Protein AF-A0A2E6WR68-F1 (afdb_monomer)

Foldseek 3Di:
DPPQQDADQKKKWWWAFFPGDDIWIWMWGADPVVLAIWIATPDDQVNDRIWGWAPWDWDDDPFWIWIWTWTAQPNHHGWIKIWTKTQGS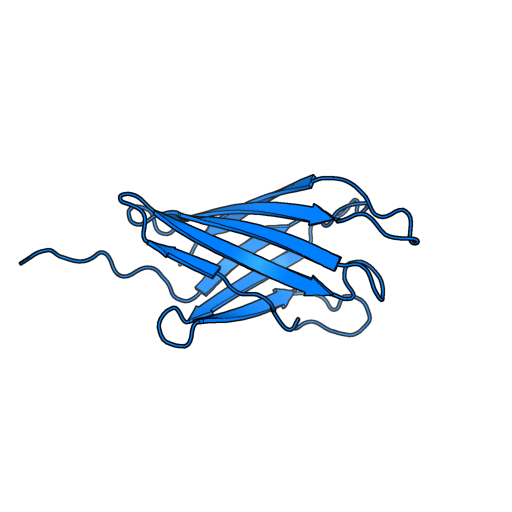PAQKIKIKIATDDDPPPGGDIIIIIIGDD

Radius of gyration: 14.23 Å; Cα contacts (8 Å, |Δi|>4): 291; chains: 1; bounding box: 40×24×40 Å

Sequence (118 aa):
MENSAQLPYEYHGKVTLPSEKESINFSLNINRDAKSIELNFSKPIEESSNWKCTDIKIIRRTKFDEIVFFTHGIPKPSVPLIWKINASLTDKTAAGVVIARENDKGVKGEKGFKLTSK

Structure (mmCIF, N/CA/C/O backbone):
data_AF-A0A2E6WR68-F1
#
_entry.id   AF-A0A2E6WR68-F1
#
loop_
_atom_site.group_PDB
_atom_site.id
_atom_site.type_symbol
_atom_site.label_atom_id
_atom_site.label_alt_id
_atom_site.label_comp_id
_atom_site.label_asym_id
_atom_site.label_entity_id
_atom_site.label_seq_id
_atom_site.pdbx_PDB_ins_code
_atom_site.Cartn_x
_atom_site.Cartn_y
_atom_site.Cartn_z
_atom_site.occupancy
_atom_site.B_iso_or_equiv
_atom_site.auth_seq_id
_atom_site.auth_comp_id
_atom_site.auth_asym_id
_atom_site.auth_atom_id
_atom_site.pdbx_PDB_model_num
ATOM 1 N N . MET A 1 1 ? -23.437 -3.960 23.773 1.00 39.25 1 MET A N 1
ATOM 2 C CA . MET A 1 1 ? -23.383 -3.640 22.333 1.00 39.25 1 MET A CA 1
ATOM 3 C C . MET A 1 1 ? -21.927 -3.375 22.005 1.00 39.25 1 MET A C 1
ATOM 5 O O . MET A 1 1 ? -21.406 -2.350 22.424 1.00 39.25 1 MET A O 1
ATOM 9 N N . GLU A 1 2 ? -21.235 -4.347 21.411 1.00 41.84 2 GLU A N 1
ATOM 10 C CA . GLU A 1 2 ? -19.841 -4.162 21.002 1.00 41.84 2 GLU A CA 1
ATOM 11 C C . GLU A 1 2 ? -19.810 -3.141 19.871 1.00 41.84 2 GLU A C 1
ATOM 13 O O . GLU A 1 2 ? -20.354 -3.363 18.792 1.00 41.84 2 GLU A O 1
ATOM 18 N N . ASN A 1 3 ? -19.218 -1.986 20.153 1.00 44.38 3 ASN A N 1
ATOM 19 C CA . ASN A 1 3 ? -18.954 -0.968 19.159 1.00 44.38 3 ASN A CA 1
ATOM 20 C C . ASN A 1 3 ? -17.826 -1.517 18.275 1.00 44.38 3 ASN A C 1
ATOM 22 O O . ASN A 1 3 ? -16.646 -1.360 18.589 1.00 44.38 3 ASN A O 1
ATOM 26 N N . SER A 1 4 ? -18.174 -2.278 17.237 1.00 56.50 4 SER A N 1
ATOM 27 C CA . SER A 1 4 ? -17.205 -2.748 16.254 1.00 56.50 4 SER A CA 1
ATOM 28 C C . SER A 1 4 ? -16.600 -1.511 15.602 1.00 56.50 4 SER A C 1
ATOM 30 O O . SER A 1 4 ? -17.267 -0.859 14.802 1.00 56.50 4 SER A O 1
ATOM 32 N N . ALA A 1 5 ? -15.373 -1.151 15.985 1.00 62.59 5 ALA A N 1
ATOM 33 C CA . ALA A 1 5 ? -14.694 0.018 15.447 1.00 62.59 5 ALA A CA 1
ATOM 34 C C . ALA A 1 5 ? -14.684 -0.070 13.914 1.00 62.59 5 ALA A C 1
ATOM 36 O O . ALA A 1 5 ? -14.053 -0.958 13.323 1.00 62.59 5 ALA A O 1
ATOM 37 N N . GLN A 1 6 ? -15.455 0.813 13.278 1.00 72.25 6 GLN A N 1
ATOM 38 C CA . GLN A 1 6 ? -15.530 0.891 11.832 1.00 72.25 6 GLN A CA 1
ATOM 39 C C . GLN A 1 6 ? -14.238 1.538 11.346 1.00 72.25 6 GLN A C 1
ATOM 41 O O . GLN A 1 6 ? -13.914 2.672 11.700 1.00 72.25 6 GLN A O 1
ATOM 46 N N . LEU A 1 7 ? -13.466 0.784 10.571 1.00 80.69 7 LEU A N 1
ATOM 47 C CA . LEU A 1 7 ? -12.239 1.301 9.991 1.00 80.69 7 LEU A CA 1
ATOM 48 C C . LEU A 1 7 ? -12.553 2.279 8.857 1.00 80.69 7 LEU A C 1
ATOM 50 O O . LEU A 1 7 ? -13.508 2.052 8.111 1.00 80.69 7 LEU A O 1
ATOM 54 N N . PRO A 1 8 ? -11.705 3.300 8.661 1.00 86.88 8 PRO A N 1
ATOM 55 C CA . PRO A 1 8 ? -11.762 4.146 7.485 1.00 86.88 8 PRO A CA 1
ATOM 56 C C . PRO A 1 8 ? -11.753 3.370 6.167 1.00 86.88 8 PRO A C 1
ATOM 58 O O . PRO A 1 8 ? -11.092 2.330 6.031 1.00 86.88 8 PRO A O 1
ATOM 61 N N . TYR A 1 9 ? -12.461 3.923 5.186 1.00 90.69 9 TYR A N 1
ATOM 62 C CA . TYR A 1 9 ? -12.439 3.452 3.804 1.00 90.69 9 TYR A CA 1
ATOM 63 C C . TYR A 1 9 ? -11.248 4.013 3.028 1.00 90.69 9 TYR A C 1
ATOM 65 O O . TYR A 1 9 ? -10.755 3.335 2.139 1.00 90.69 9 TYR A O 1
ATOM 73 N N . GLU A 1 10 ? -10.740 5.195 3.380 1.00 95.75 10 GLU A N 1
ATOM 74 C CA . GLU A 1 10 ? -9.638 5.836 2.663 1.00 95.75 10 GLU A CA 1
ATOM 75 C C . GLU A 1 10 ? -8.462 6.161 3.587 1.00 95.75 10 GLU A C 1
ATOM 77 O O . GLU A 1 10 ? -8.628 6.634 4.711 1.00 95.75 10 GLU A O 1
ATOM 82 N N . TYR A 1 11 ? -7.254 5.912 3.091 1.00 97.00 11 TYR A N 1
ATOM 83 C CA . TYR A 1 11 ? -5.999 6.216 3.763 1.00 97.00 11 TYR A CA 1
ATOM 84 C C . TYR A 1 11 ? -5.054 6.944 2.814 1.00 97.00 11 TYR A C 1
ATOM 86 O O . TYR A 1 11 ? -4.969 6.590 1.641 1.00 97.00 11 TYR A O 1
ATOM 94 N N . HIS A 1 12 ? -4.280 7.899 3.332 1.00 97.75 12 HIS A N 1
ATOM 95 C CA . HIS A 1 12 ? -3.301 8.660 2.553 1.00 97.75 12 HIS A CA 1
ATOM 96 C C . HIS A 1 12 ? -1.918 8.622 3.190 1.00 97.75 12 HIS A C 1
ATOM 98 O O . HIS A 1 12 ? -1.784 8.580 4.416 1.00 97.75 12 HIS A O 1
ATOM 104 N N . GLY A 1 13 ? -0.885 8.711 2.358 1.00 97.12 13 GLY A N 1
ATOM 105 C CA . GLY A 1 13 ? 0.485 8.895 2.815 1.00 97.12 13 GLY A CA 1
ATOM 106 C C . GLY A 1 13 ? 1.476 8.934 1.664 1.00 97.12 13 GLY A C 1
ATOM 107 O O . GLY A 1 13 ? 1.138 9.315 0.544 1.00 97.12 13 GLY A O 1
ATOM 108 N N . LYS A 1 14 ? 2.720 8.563 1.960 1.00 97.25 14 LYS A N 1
ATOM 109 C CA . LYS A 1 14 ? 3.824 8.530 0.999 1.00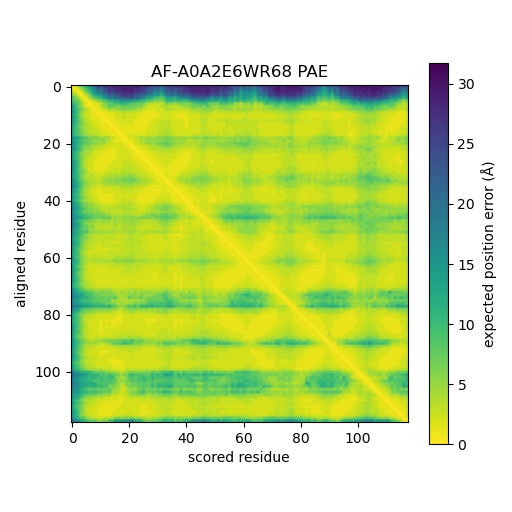 97.25 14 LYS A CA 1
ATOM 110 C C . LYS A 1 14 ? 4.474 7.159 0.995 1.00 97.25 14 LYS A C 1
ATOM 112 O O . LYS A 1 14 ? 4.630 6.556 2.055 1.00 97.25 14 LYS A O 1
ATOM 117 N N . VAL A 1 15 ? 4.899 6.704 -0.177 1.00 96.50 15 VAL A N 1
ATOM 118 C CA . VAL A 1 15 ? 5.684 5.476 -0.339 1.00 96.50 15 VAL A CA 1
ATOM 119 C C . VAL A 1 15 ? 6.855 5.731 -1.272 1.00 96.50 15 VAL A C 1
ATOM 121 O O . VAL A 1 15 ? 6.723 6.423 -2.278 1.00 96.50 15 VAL A O 1
ATOM 124 N N . THR A 1 16 ? 8.008 5.165 -0.940 1.00 95.50 16 THR A N 1
ATOM 125 C CA . THR A 1 16 ? 9.107 4.984 -1.891 1.00 95.50 16 THR A CA 1
ATOM 126 C C . THR A 1 16 ? 8.980 3.573 -2.439 1.00 95.50 16 THR A C 1
ATOM 128 O O . THR A 1 16 ? 8.979 2.626 -1.658 1.00 95.50 16 THR A O 1
ATOM 131 N N . LEU A 1 17 ? 8.833 3.415 -3.753 1.00 93.56 17 LEU A N 1
ATOM 132 C CA . LEU A 1 17 ? 8.739 2.084 -4.354 1.00 93.56 17 LEU A CA 1
ATOM 133 C C . LEU A 1 17 ? 10.108 1.373 -4.327 1.00 93.56 17 LEU A C 1
ATOM 135 O O . LEU A 1 17 ? 11.149 2.030 -4.225 1.00 93.56 17 LEU A O 1
ATOM 139 N N . PRO A 1 18 ? 10.150 0.030 -4.381 1.00 92.56 18 PRO A N 1
ATOM 140 C CA . PRO A 1 18 ? 11.411 -0.700 -4.466 1.00 92.56 18 PRO A CA 1
ATOM 141 C C . PRO A 1 18 ? 12.262 -0.220 -5.649 1.00 92.56 18 PRO A C 1
ATOM 143 O O . PRO A 1 18 ? 11.737 0.054 -6.722 1.00 92.56 18 PRO A O 1
ATOM 146 N N . SER A 1 19 ? 13.576 -0.110 -5.442 1.00 87.06 19 SER A N 1
ATOM 147 C CA . SER A 1 19 ? 14.548 0.472 -6.388 1.00 87.06 19 SER A CA 1
ATOM 148 C C . SER A 1 19 ? 14.359 1.953 -6.769 1.00 87.06 19 SER A C 1
ATOM 150 O O . SER A 1 19 ? 15.238 2.497 -7.435 1.00 87.06 19 SER A O 1
ATOM 152 N N . GLU A 1 20 ? 13.316 2.631 -6.285 1.00 89.88 20 GLU A N 1
ATOM 153 C CA . GLU A 1 20 ? 13.144 4.078 -6.442 1.00 89.88 20 GLU A CA 1
ATOM 154 C C . GLU A 1 20 ? 13.821 4.861 -5.308 1.00 89.88 20 GLU A C 1
ATOM 156 O O . GLU A 1 20 ? 14.022 4.362 -4.192 1.00 89.88 20 GLU A O 1
ATOM 161 N N . LYS A 1 21 ? 14.186 6.114 -5.598 1.00 88.00 21 LYS A N 1
ATOM 162 C CA . LYS A 1 21 ? 14.791 7.035 -4.618 1.00 88.00 21 LYS A CA 1
ATOM 163 C C . LYS A 1 21 ? 13.775 7.996 -4.016 1.00 88.00 21 LYS A C 1
ATOM 165 O O . LYS A 1 21 ? 13.875 8.333 -2.839 1.00 88.00 21 LYS A O 1
ATOM 170 N N . GLU A 1 22 ? 12.808 8.435 -4.812 1.00 91.12 22 GLU A N 1
ATOM 171 C CA . GLU A 1 22 ? 11.838 9.441 -4.397 1.00 91.12 22 GLU A CA 1
ATOM 172 C C . GLU A 1 22 ? 10.591 8.806 -3.777 1.00 91.12 22 GLU A C 1
ATOM 174 O O . GLU A 1 22 ? 10.161 7.712 -4.143 1.00 91.12 22 GLU A O 1
ATOM 179 N N . SER A 1 23 ? 10.010 9.500 -2.800 1.00 94.12 23 SER A N 1
ATOM 180 C CA . SER A 1 23 ? 8.712 9.134 -2.236 1.00 94.12 23 SER A CA 1
ATOM 181 C C . SER A 1 23 ? 7.586 9.796 -3.025 1.00 94.12 23 SER A C 1
ATOM 183 O O . SER A 1 23 ? 7.646 11.001 -3.280 1.00 94.12 23 SER A O 1
ATOM 185 N N . ILE A 1 24 ? 6.522 9.056 -3.311 1.00 94.75 24 ILE A N 1
ATOM 186 C CA . ILE A 1 24 ? 5.349 9.534 -4.046 1.00 94.75 24 ILE A CA 1
ATOM 187 C C . ILE A 1 24 ? 4.145 9.513 -3.101 1.00 94.75 24 ILE A C 1
ATOM 189 O O . ILE A 1 24 ? 4.001 8.582 -2.303 1.00 94.75 24 ILE A O 1
ATOM 193 N N . ASN A 1 25 ? 3.292 10.544 -3.153 1.00 96.75 25 ASN A N 1
ATOM 194 C CA . ASN A 1 25 ? 2.038 10.509 -2.400 1.00 96.75 25 ASN A CA 1
ATOM 195 C C . ASN A 1 25 ? 1.087 9.500 -3.042 1.00 96.75 25 ASN A C 1
ATOM 197 O O . ASN A 1 25 ? 0.969 9.443 -4.267 1.00 96.75 25 ASN A O 1
ATOM 201 N N . PHE A 1 26 ? 0.369 8.760 -2.212 1.00 96.50 26 PHE A N 1
ATOM 202 C CA . PHE A 1 26 ? -0.638 7.824 -2.677 1.00 96.50 26 PHE A CA 1
ATOM 203 C C . PHE A 1 26 ? -1.793 7.711 -1.685 1.00 96.50 26 PHE A C 1
ATOM 205 O O . PHE A 1 26 ? -1.670 8.100 -0.515 1.00 96.50 26 PHE A O 1
ATOM 212 N N . SER A 1 27 ? -2.909 7.174 -2.164 1.00 96.75 27 SER A N 1
ATOM 213 C CA . SER A 1 27 ? -4.038 6.767 -1.344 1.00 96.75 27 SER A CA 1
ATOM 214 C C . SER A 1 27 ? -4.436 5.320 -1.601 1.00 96.75 27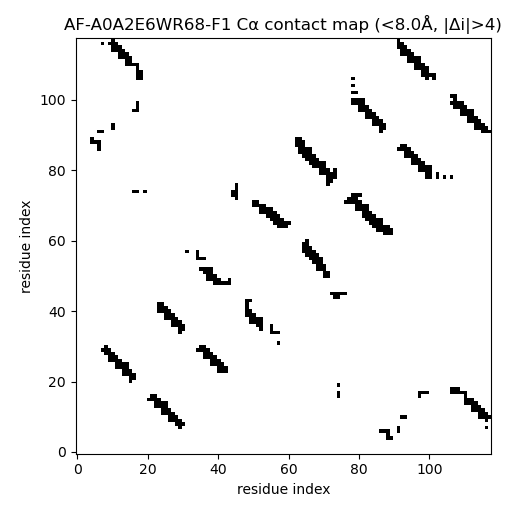 SER A C 1
ATOM 216 O O . SER A 1 27 ? -4.175 4.751 -2.666 1.00 96.75 27 SER A O 1
ATOM 218 N N . LEU A 1 28 ? -5.058 4.733 -0.581 1.00 96.19 28 LEU A N 1
ATOM 219 C CA . LEU A 1 28 ? -5.718 3.440 -0.645 1.00 96.19 28 LEU A CA 1
ATOM 220 C C . LEU A 1 28 ? -7.181 3.617 -0.286 1.00 96.19 28 LEU A C 1
ATOM 222 O O . LEU A 1 28 ? -7.484 4.020 0.838 1.00 96.19 28 LEU A O 1
ATOM 226 N N . ASN A 1 29 ? -8.060 3.262 -1.216 1.00 95.12 29 ASN A N 1
ATOM 227 C CA . ASN A 1 29 ? -9.472 3.066 -0.929 1.00 95.12 29 ASN A CA 1
ATOM 228 C C . ASN A 1 29 ? -9.716 1.571 -0.706 1.00 95.12 29 ASN A C 1
ATOM 230 O O . ASN A 1 29 ? -9.358 0.758 -1.554 1.00 95.12 29 ASN A O 1
ATOM 234 N N . ILE A 1 30 ? -10.254 1.201 0.452 1.00 93.25 30 ILE A N 1
ATOM 235 C CA . ILE A 1 30 ? -10.389 -0.178 0.915 1.00 93.25 30 ILE A CA 1
ATOM 236 C C . ILE A 1 30 ? -11.864 -0.454 1.180 1.00 93.25 30 ILE A C 1
ATOM 238 O O . ILE A 1 30 ? -12.407 -0.093 2.228 1.00 93.25 30 ILE A O 1
ATOM 242 N N . ASN A 1 31 ? -12.499 -1.172 0.259 1.00 91.19 31 ASN A N 1
ATOM 243 C CA . ASN A 1 31 ? -13.843 -1.690 0.448 1.00 91.19 31 ASN A CA 1
ATOM 244 C C . ASN A 1 31 ? -13.760 -3.124 0.986 1.00 91.19 31 ASN A C 1
ATOM 246 O O . ASN A 1 31 ? -13.474 -4.081 0.262 1.00 91.19 31 ASN A O 1
ATOM 250 N N . ARG A 1 32 ? -13.997 -3.268 2.291 1.00 87.44 32 ARG A N 1
ATOM 251 C CA . ARG A 1 32 ? -13.893 -4.553 3.000 1.00 87.44 32 ARG A CA 1
ATOM 252 C C . ARG A 1 32 ? -15.024 -5.513 2.642 1.00 87.44 32 ARG A C 1
ATOM 254 O O . ARG A 1 32 ? -14.776 -6.715 2.578 1.00 87.44 32 ARG A O 1
ATOM 261 N N . ASP A 1 33 ? -16.213 -4.985 2.361 1.00 86.81 33 ASP A N 1
ATOM 262 C CA . ASP A 1 33 ? -17.403 -5.775 2.035 1.00 86.81 33 ASP A CA 1
ATOM 263 C C . ASP A 1 33 ? -17.273 -6.395 0.640 1.00 86.81 33 ASP A C 1
ATOM 265 O O . ASP A 1 33 ? -17.454 -7.598 0.462 1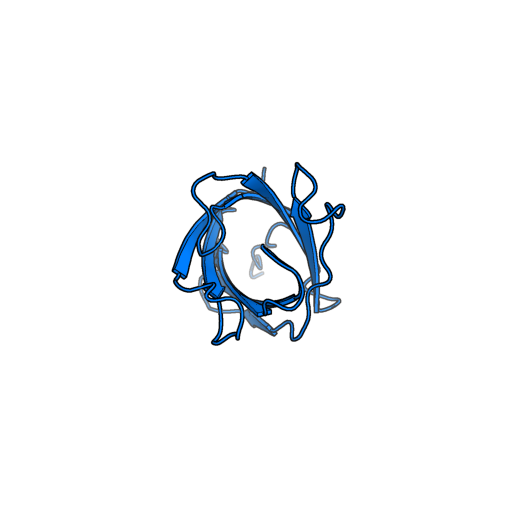.00 86.81 33 ASP A O 1
ATOM 269 N N . ALA A 1 34 ? -16.856 -5.587 -0.339 1.00 87.88 34 ALA A N 1
ATOM 270 C CA . ALA A 1 34 ? -16.611 -6.031 -1.711 1.00 87.88 34 ALA A CA 1
ATOM 271 C C . ALA A 1 34 ? -15.237 -6.700 -1.907 1.00 87.88 34 ALA A C 1
ATOM 273 O O . ALA A 1 34 ? -14.950 -7.199 -2.995 1.00 87.88 34 ALA A O 1
ATOM 274 N N . LYS A 1 35 ? -14.378 -6.701 -0.876 1.00 87.69 35 LYS A N 1
ATOM 275 C CA . LYS A 1 35 ? -12.972 -7.143 -0.938 1.00 87.69 35 LYS A CA 1
ATOM 276 C C . LYS A 1 35 ? -12.209 -6.516 -2.110 1.00 87.69 35 LYS A C 1
ATOM 278 O O . LYS A 1 35 ? -11.448 -7.195 -2.799 1.00 87.69 35 LYS A O 1
ATOM 283 N N . SER A 1 36 ? -12.404 -5.218 -2.322 1.00 92.06 36 SER A N 1
ATOM 284 C CA . SER A 1 36 ? -11.715 -4.451 -3.358 1.00 92.06 36 SER A CA 1
ATOM 285 C C . SER A 1 36 ? -10.823 -3.373 -2.749 1.00 92.06 36 SER A C 1
ATOM 287 O O . SER A 1 36 ? -11.087 -2.846 -1.665 1.00 92.06 36 SER A O 1
ATOM 289 N N . ILE A 1 37 ? -9.724 -3.086 -3.445 1.00 95.25 37 ILE A N 1
ATOM 290 C CA . ILE A 1 37 ? -8.763 -2.049 -3.078 1.00 95.25 37 ILE A CA 1
ATOM 291 C C . ILE A 1 37 ? -8.422 -1.261 -4.335 1.00 95.25 37 ILE A C 1
ATOM 293 O O . ILE A 1 37 ? -8.128 -1.850 -5.377 1.00 95.25 37 ILE A O 1
ATOM 297 N N . GLU A 1 38 ? -8.432 0.058 -4.217 1.00 95.00 38 GLU A N 1
ATOM 298 C CA . GLU A 1 38 ? -7.948 0.964 -5.251 1.00 95.00 38 GLU A CA 1
ATOM 299 C C . GLU A 1 38 ? -6.686 1.664 -4.757 1.00 95.00 38 GLU A C 1
ATOM 301 O O . GLU A 1 38 ? -6.692 2.307 -3.703 1.00 95.00 38 GLU A O 1
ATOM 306 N N . LEU A 1 39 ? -5.605 1.527 -5.526 1.00 95.88 39 LEU A N 1
ATOM 307 C CA . LEU A 1 39 ? -4.333 2.195 -5.281 1.00 95.88 39 LEU A CA 1
ATOM 308 C C . LEU A 1 39 ? -4.202 3.380 -6.235 1.00 95.88 39 LEU A C 1
ATOM 310 O O . LEU A 1 39 ? -4.138 3.187 -7.449 1.00 95.88 39 LEU A O 1
ATOM 314 N N . ASN A 1 40 ? -4.117 4.589 -5.681 1.00 95.75 40 ASN A N 1
ATOM 315 C CA . ASN A 1 40 ? -4.009 5.820 -6.458 1.00 95.75 40 ASN A CA 1
ATOM 316 C C . ASN A 1 40 ? -2.731 6.581 -6.098 1.00 95.75 40 ASN A C 1
ATOM 318 O O . ASN A 1 40 ? -2.524 6.917 -4.936 1.00 95.75 40 ASN A O 1
ATOM 322 N N . PHE A 1 41 ? -1.893 6.905 -7.078 1.00 95.00 41 PHE A N 1
ATOM 323 C CA . PHE A 1 41 ? -0.738 7.788 -6.912 1.00 95.00 41 PHE A CA 1
ATOM 324 C C . PHE A 1 41 ? -1.095 9.222 -7.309 1.00 95.00 41 PHE A C 1
ATOM 326 O O . PHE A 1 41 ? -1.815 9.457 -8.275 1.00 95.00 41 PHE A O 1
ATOM 333 N N . SER A 1 42 ? -0.549 10.211 -6.597 1.00 92.81 42 SER A N 1
ATOM 334 C CA . SER A 1 42 ? -0.779 11.630 -6.918 1.00 92.81 42 SER A CA 1
ATOM 335 C C . SER A 1 42 ? -0.118 12.075 -8.224 1.00 92.81 42 SER A C 1
ATOM 337 O O . SER A 1 42 ? -0.425 13.145 -8.740 1.00 92.81 42 SER A O 1
ATOM 339 N N . LYS A 1 43 ? 0.870 11.310 -8.693 1.00 88.69 43 LYS A N 1
ATOM 340 C CA . LYS A 1 43 ? 1.569 11.514 -9.959 1.00 88.69 43 LYS A CA 1
ATOM 341 C C . LYS A 1 43 ? 1.502 10.203 -10.745 1.00 88.69 43 LYS A C 1
ATOM 343 O O . LYS A 1 43 ? 1.679 9.159 -10.114 1.00 88.69 43 LYS A O 1
ATOM 348 N N . PRO A 1 44 ? 1.287 10.250 -12.070 1.00 86.25 44 PRO A N 1
ATOM 349 C CA . PRO A 1 44 ? 1.314 9.049 -12.888 1.00 86.25 44 PRO A CA 1
ATOM 350 C C . PRO A 1 44 ? 2.664 8.334 -12.785 1.00 86.25 44 PRO A C 1
ATOM 352 O O . PRO A 1 44 ? 3.714 8.977 -12.751 1.00 86.25 44 PRO A O 1
ATOM 355 N N . ILE A 1 45 ? 2.621 7.008 -12.766 1.00 87.19 45 ILE A N 1
ATOM 356 C CA . ILE A 1 45 ? 3.768 6.115 -12.934 1.00 87.19 45 ILE A CA 1
ATOM 357 C C . ILE A 1 45 ? 3.461 5.322 -14.197 1.00 87.19 45 ILE A C 1
ATOM 359 O O . ILE A 1 45 ? 2.366 4.778 -14.288 1.00 87.19 45 ILE A O 1
ATOM 363 N N . GLU A 1 46 ? 4.366 5.297 -15.179 1.00 84.38 46 GLU A N 1
ATOM 364 C CA . GLU A 1 46 ? 4.102 4.631 -16.471 1.00 84.38 46 GLU A CA 1
ATOM 365 C C . GLU A 1 46 ? 2.735 5.050 -17.062 1.00 84.38 46 GLU A C 1
ATOM 367 O O . GLU A 1 46 ? 1.903 4.219 -17.411 1.00 84.38 46 GLU A O 1
ATOM 372 N N . GLU A 1 47 ? 2.464 6.363 -17.076 1.00 83.56 47 GLU A N 1
ATOM 373 C CA . GLU A 1 47 ? 1.232 6.986 -17.602 1.00 83.56 47 GLU A CA 1
ATOM 374 C C . GLU A 1 47 ? -0.070 6.694 -16.827 1.00 83.56 47 GLU A C 1
ATOM 376 O O . GLU A 1 47 ? -1.099 7.300 -17.128 1.00 83.56 47 GLU A O 1
ATOM 381 N N . SER A 1 48 ? -0.039 5.868 -15.772 1.00 87.12 48 SER A N 1
ATOM 382 C CA . SER A 1 48 ? -1.209 5.597 -14.928 1.00 87.12 48 SER A CA 1
ATOM 383 C C . SER A 1 48 ? -1.066 6.125 -13.502 1.00 87.12 48 SER A C 1
ATOM 385 O O . SER A 1 48 ? -0.058 5.925 -12.822 1.00 87.12 48 SER A O 1
ATOM 387 N N . SER A 1 49 ? -2.130 6.750 -13.000 1.00 90.75 49 SER A N 1
ATOM 388 C CA . SER A 1 49 ? -2.258 7.128 -11.587 1.00 90.75 49 SER A CA 1
ATOM 389 C C . SER A 1 49 ? -3.036 6.102 -10.764 1.00 90.75 49 SER A C 1
ATOM 391 O O . SER A 1 49 ? -2.978 6.164 -9.541 1.00 90.75 49 SER A O 1
ATOM 393 N N . ASN A 1 50 ? -3.748 5.163 -11.394 1.00 92.19 50 ASN A N 1
ATOM 394 C CA . ASN A 1 50 ? -4.568 4.156 -10.716 1.00 92.19 50 ASN A CA 1
ATOM 395 C C . ASN A 1 50 ? -4.074 2.747 -11.053 1.00 92.19 50 ASN A C 1
ATOM 397 O O . ASN A 1 50 ? -3.751 2.443 -12.203 1.00 92.19 50 ASN A O 1
ATOM 401 N N . TRP A 1 51 ? -4.025 1.883 -10.043 1.00 91.12 51 TRP A N 1
ATOM 402 C CA . TRP A 1 51 ? -3.536 0.521 -10.191 1.00 91.12 51 TRP A CA 1
ATOM 403 C C . TRP A 1 51 ? -4.550 -0.499 -9.708 1.00 91.12 51 TRP A C 1
ATOM 405 O O . TRP A 1 51 ? -5.017 -0.473 -8.565 1.00 91.12 51 TRP A O 1
ATOM 415 N N . LYS A 1 52 ? -4.820 -1.469 -10.587 1.00 87.94 52 LYS A N 1
ATOM 416 C CA . LYS A 1 52 ? -5.628 -2.636 -10.257 1.00 87.94 52 LYS A CA 1
ATOM 417 C C . LYS A 1 52 ? -4.924 -3.457 -9.179 1.00 87.94 52 LYS A C 1
ATOM 419 O O . LYS A 1 52 ? -3.825 -3.970 -9.393 1.00 87.94 52 LYS A O 1
ATOM 424 N N . CYS A 1 53 ? -5.600 -3.622 -8.049 1.00 94.44 53 CYS A N 1
ATOM 425 C CA . CYS A 1 53 ? -5.172 -4.520 -6.988 1.00 94.44 53 CYS A CA 1
ATOM 426 C C . CYS A 1 53 ? -5.740 -5.924 -7.234 1.00 94.44 53 CYS A C 1
ATOM 428 O O . CYS A 1 53 ? -6.894 -6.092 -7.628 1.00 94.44 53 CYS A O 1
ATOM 430 N N . THR A 1 54 ? -4.911 -6.940 -7.023 1.00 94.69 54 THR A N 1
ATOM 431 C CA . THR A 1 54 ? -5.217 -8.356 -7.281 1.00 94.69 54 THR A CA 1
ATOM 432 C C . THR A 1 54 ? -4.869 -9.212 -6.068 1.00 94.69 54 THR A C 1
ATOM 434 O O . THR A 1 54 ? -4.170 -8.743 -5.167 1.00 94.69 54 THR A O 1
ATOM 437 N N . ASP A 1 55 ? -5.407 -10.436 -6.019 1.00 94.62 55 ASP A N 1
ATOM 438 C CA . ASP A 1 55 ? -5.194 -11.410 -4.935 1.00 94.62 55 ASP A CA 1
ATOM 439 C C . ASP A 1 55 ? -5.386 -10.807 -3.531 1.00 94.62 55 ASP A C 1
ATOM 441 O O . ASP A 1 55 ? -4.575 -10.981 -2.617 1.00 94.62 55 ASP A O 1
ATOM 445 N N . ILE A 1 56 ? -6.470 -10.040 -3.383 1.00 96.00 56 ILE A N 1
ATOM 446 C CA . ILE A 1 56 ? -6.769 -9.271 -2.177 1.00 96.00 56 ILE A CA 1
ATOM 447 C C . ILE A 1 56 ? -7.178 -10.217 -1.046 1.00 96.00 56 ILE A C 1
ATOM 449 O O . ILE A 1 56 ? -8.142 -10.979 -1.147 1.00 96.00 56 ILE A O 1
ATOM 453 N N . LYS A 1 57 ? -6.475 -10.111 0.079 1.00 96.38 57 LYS A N 1
ATOM 454 C CA . LYS A 1 57 ? -6.761 -10.814 1.325 1.00 96.38 57 LYS A CA 1
ATOM 455 C C . LYS A 1 57 ? -6.893 -9.802 2.453 1.00 96.38 57 LYS A C 1
ATOM 457 O O . LYS A 1 57 ? -5.953 -9.071 2.741 1.00 96.38 57 LYS A O 1
ATOM 462 N N . ILE A 1 58 ? -8.046 -9.800 3.112 1.00 94.81 58 ILE A N 1
ATOM 463 C CA . ILE A 1 58 ? -8.322 -8.971 4.290 1.00 94.81 58 ILE A CA 1
ATOM 464 C C . ILE A 1 58 ? -8.681 -9.912 5.438 1.00 94.81 58 ILE A C 1
ATOM 466 O O . ILE A 1 58 ? -9.612 -10.709 5.316 1.00 94.81 58 ILE A O 1
ATOM 470 N N . ILE A 1 59 ? -7.929 -9.850 6.536 1.00 94.31 59 ILE A N 1
ATOM 471 C CA . ILE A 1 59 ? -8.139 -10.665 7.735 1.00 94.31 59 ILE A CA 1
ATOM 472 C C . ILE A 1 59 ? -8.328 -9.736 8.932 1.00 94.31 59 ILE A C 1
ATOM 474 O O . ILE A 1 59 ? -7.403 -9.025 9.326 1.00 94.31 59 ILE A O 1
ATOM 478 N N . ARG A 1 60 ? -9.506 -9.793 9.559 1.00 92.88 60 ARG A N 1
ATOM 479 C CA . ARG A 1 60 ? -9.773 -9.113 10.832 1.00 92.88 60 ARG A CA 1
ATOM 480 C C . ARG A 1 60 ? -8.958 -9.765 11.946 1.00 92.88 60 ARG A C 1
ATOM 482 O O . ARG A 1 60 ? -9.126 -10.950 12.232 1.00 92.88 60 ARG A O 1
ATOM 489 N N . ARG A 1 61 ? -8.076 -8.996 12.585 1.00 94.38 61 ARG A N 1
ATOM 490 C CA . ARG A 1 61 ? -7.384 -9.370 13.829 1.00 94.38 61 ARG A CA 1
ATOM 491 C C . ARG A 1 61 ? -7.982 -8.593 15.000 1.00 94.38 61 ARG A C 1
ATOM 493 O O . ARG A 1 61 ? -8.771 -7.671 14.821 1.00 94.38 61 ARG A O 1
ATOM 500 N N . THR A 1 62 ? -7.568 -8.939 16.216 1.00 92.88 62 THR A N 1
ATOM 501 C CA . THR A 1 62 ? -8.079 -8.321 17.452 1.00 92.88 62 THR A CA 1
ATOM 502 C C . THR A 1 62 ? -7.796 -6.818 17.543 1.00 92.88 62 THR A C 1
ATOM 504 O O . THR A 1 62 ? -8.559 -6.098 18.173 1.00 92.88 62 THR A O 1
ATOM 507 N N . LYS A 1 63 ? -6.698 -6.333 16.941 1.00 92.38 63 LYS A N 1
ATOM 508 C CA . LYS A 1 63 ? -6.260 -4.925 17.043 1.00 92.38 63 LYS A CA 1
ATOM 509 C C . LYS A 1 63 ? -6.154 -4.192 15.701 1.00 92.38 63 LYS A C 1
ATOM 511 O O . LYS A 1 63 ? -6.024 -2.972 15.686 1.00 92.38 63 LYS A O 1
ATOM 516 N N . PHE A 1 64 ? -6.180 -4.908 14.582 1.00 94.69 64 PHE A N 1
ATOM 517 C CA . PHE A 1 64 ? -5.989 -4.345 13.245 1.00 94.69 64 PHE A CA 1
ATOM 518 C C . PHE A 1 64 ? -6.616 -5.250 12.178 1.00 94.69 64 PHE A C 1
ATOM 520 O O . PHE A 1 64 ? -6.847 -6.431 12.427 1.00 94.69 64 PHE A O 1
ATOM 527 N N . ASP A 1 65 ? -6.847 -4.715 10.985 1.00 94.56 65 ASP A N 1
ATOM 528 C CA . ASP A 1 65 ? -7.034 -5.519 9.777 1.00 94.56 65 ASP A CA 1
ATOM 529 C C . ASP A 1 65 ? -5.679 -5.767 9.120 1.00 94.56 65 ASP A C 1
ATOM 531 O O . ASP A 1 65 ? -4.940 -4.826 8.837 1.00 94.56 65 ASP A O 1
ATOM 535 N N . GLU A 1 66 ? -5.360 -7.036 8.883 1.00 96.38 66 GLU A N 1
ATOM 536 C CA . GLU A 1 66 ? -4.236 -7.447 8.045 1.00 96.38 66 GLU A CA 1
ATOM 537 C C . GLU A 1 66 ? -4.710 -7.489 6.592 1.00 96.38 66 GLU A C 1
ATOM 539 O O . GLU A 1 66 ? -5.666 -8.193 6.260 1.00 96.38 66 GLU A O 1
ATOM 544 N N . ILE A 1 67 ? -4.049 -6.730 5.728 1.00 96.88 67 ILE A N 1
ATOM 545 C CA . ILE A 1 67 ? -4.430 -6.528 4.335 1.00 96.88 67 ILE A CA 1
ATOM 546 C C . ILE A 1 67 ? -3.235 -6.872 3.459 1.00 96.88 67 ILE A C 1
ATOM 548 O O . ILE A 1 67 ? -2.149 -6.316 3.622 1.00 96.88 67 ILE A O 1
ATOM 552 N N . VAL A 1 68 ? -3.438 -7.784 2.515 1.00 97.56 68 VAL A N 1
ATOM 553 C CA . VAL A 1 68 ? -2.435 -8.177 1.528 1.00 97.56 68 VAL A CA 1
ATOM 554 C C . VAL A 1 68 ? -3.044 -8.087 0.141 1.00 97.56 68 VAL A C 1
ATOM 556 O O . VAL A 1 68 ? -4.151 -8.572 -0.070 1.00 97.56 68 VAL A O 1
ATOM 559 N N . PHE A 1 69 ? -2.339 -7.471 -0.800 1.00 97.06 69 PHE A N 1
ATOM 560 C CA . PHE A 1 69 ? -2.741 -7.430 -2.205 1.00 97.06 69 PHE A CA 1
ATOM 561 C C . PHE A 1 69 ? -1.527 -7.257 -3.114 1.00 97.06 69 PHE A C 1
ATOM 563 O O . PHE A 1 69 ? -0.408 -7.011 -2.655 1.00 97.06 69 PHE A O 1
ATOM 57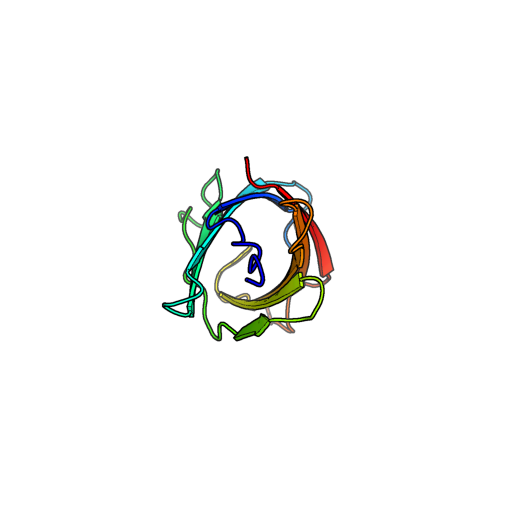0 N N . PHE A 1 70 ? -1.762 -7.390 -4.414 1.00 95.62 70 PHE A N 1
ATOM 571 C CA . PHE A 1 70 ? -0.728 -7.369 -5.433 1.00 95.62 70 PHE A CA 1
ATOM 572 C C . PHE A 1 70 ? -1.039 -6.345 -6.510 1.00 95.62 70 PHE A C 1
ATOM 574 O O . PHE A 1 70 ? -2.189 -6.189 -6.923 1.00 95.62 70 PHE A O 1
ATOM 581 N N . THR A 1 71 ? 0.007 -5.698 -7.003 1.00 94.38 71 THR A N 1
ATOM 582 C CA . THR A 1 71 ? -0.045 -4.836 -8.187 1.00 94.38 71 THR A CA 1
ATOM 583 C C . THR A 1 71 ? 1.002 -5.298 -9.184 1.00 94.38 71 THR A C 1
ATOM 585 O O . THR A 1 71 ? 2.048 -5.811 -8.792 1.00 94.38 71 THR A O 1
ATOM 588 N N . HIS A 1 72 ? 0.748 -5.071 -10.465 1.00 90.62 72 HIS A N 1
ATOM 589 C CA . HIS A 1 72 ? 1.692 -5.355 -11.541 1.00 90.62 72 HIS A CA 1
ATOM 590 C C . HIS A 1 72 ? 1.941 -4.082 -12.334 1.00 90.62 72 HIS A C 1
ATOM 592 O O . HIS A 1 72 ? 1.023 -3.283 -12.465 1.00 90.62 72 HIS A O 1
ATOM 598 N N . GLY A 1 73 ? 3.147 -3.920 -12.879 1.00 84.25 73 GLY A N 1
ATOM 599 C CA . GLY A 1 73 ? 3.477 -2.786 -13.746 1.00 84.25 73 GLY A CA 1
ATOM 600 C C . GLY A 1 73 ? 4.013 -1.553 -13.019 1.00 84.25 73 GLY A C 1
ATOM 601 O O . GLY A 1 73 ? 4.208 -0.529 -13.663 1.00 84.25 73 GLY A O 1
ATOM 602 N N . ILE A 1 74 ? 4.313 -1.662 -11.716 1.00 86.69 74 ILE A N 1
ATOM 603 C CA . ILE A 1 74 ? 4.987 -0.613 -10.939 1.00 86.69 74 ILE A CA 1
ATOM 604 C C . ILE A 1 74 ? 6.199 -1.141 -10.163 1.00 86.69 74 ILE A C 1
ATOM 606 O O . ILE A 1 74 ? 6.171 -2.276 -9.693 1.00 86.69 74 ILE A O 1
ATOM 610 N N . PRO A 1 75 ? 7.267 -0.333 -10.000 1.00 78.31 75 PRO A N 1
ATOM 611 C CA . PRO A 1 75 ? 7.463 0.970 -10.649 1.00 78.31 75 PRO A CA 1
ATOM 612 C C . PRO A 1 75 ? 7.712 0.863 -12.164 1.00 78.31 75 PRO A C 1
ATOM 614 O O . PRO A 1 75 ? 7.735 1.882 -12.834 1.00 78.31 75 PRO A O 1
ATOM 617 N N . LYS A 1 76 ? 7.897 -0.354 -12.694 1.00 82.94 76 LYS A N 1
ATOM 618 C CA . LYS A 1 76 ? 8.164 -0.630 -14.111 1.00 82.94 76 LYS A CA 1
ATOM 619 C C . LYS A 1 76 ? 7.188 -1.669 -14.668 1.00 82.94 76 LYS A C 1
ATOM 621 O O . LYS A 1 76 ? 6.695 -2.501 -13.893 1.00 82.94 76 LYS A O 1
ATOM 626 N N . PRO A 1 77 ? 6.999 -1.723 -16.000 1.00 79.31 77 PRO A N 1
ATOM 627 C CA . PRO A 1 77 ? 6.183 -2.742 -16.647 1.00 79.31 77 PRO A CA 1
ATOM 628 C C . PRO A 1 77 ? 6.549 -4.164 -16.206 1.00 79.31 77 PRO A C 1
ATOM 630 O O . PRO A 1 77 ? 7.724 -4.509 -16.056 1.00 79.31 77 PRO A O 1
ATOM 633 N N . SER A 1 78 ? 5.524 -4.989 -15.995 1.00 77.12 78 SER A N 1
ATOM 634 C CA . SER A 1 78 ? 5.631 -6.398 -15.588 1.00 77.12 78 SER A CA 1
ATOM 635 C C . SER A 1 78 ? 6.295 -6.676 -14.234 1.00 77.12 78 SER A C 1
ATOM 637 O O . SER A 1 78 ? 6.521 -7.841 -13.923 1.00 77.12 78 SER A O 1
ATOM 639 N N . VAL A 1 79 ? 6.569 -5.667 -13.397 1.00 86.50 79 VAL A N 1
ATOM 640 C CA . VAL A 1 79 ? 7.067 -5.900 -12.031 1.00 86.50 79 VAL A CA 1
ATOM 641 C C . VAL A 1 79 ? 5.896 -6.199 -11.087 1.00 86.50 79 VAL A C 1
ATOM 643 O O . VAL A 1 79 ? 5.031 -5.335 -10.914 1.00 86.50 79 VAL A O 1
ATOM 646 N N . PRO A 1 80 ? 5.843 -7.394 -10.468 1.00 90.31 80 PRO A N 1
ATOM 647 C CA . PRO A 1 80 ? 4.886 -7.699 -9.414 1.00 90.31 80 PRO A CA 1
ATOM 648 C C . PRO A 1 80 ? 5.352 -7.132 -8.067 1.00 90.31 80 PRO A C 1
ATOM 650 O O . PRO A 1 80 ? 6.438 -7.461 -7.573 1.00 90.31 80 PRO A O 1
ATOM 653 N N . LEU A 1 81 ? 4.493 -6.337 -7.430 1.00 94.81 81 LEU A N 1
ATOM 654 C CA . LEU A 1 81 ? 4.670 -5.885 -6.051 1.00 94.81 81 LEU A CA 1
ATOM 655 C C . LEU A 1 81 ? 3.650 -6.544 -5.129 1.00 94.81 81 LEU A C 1
ATOM 657 O O . LEU A 1 81 ? 2.477 -6.683 -5.476 1.00 94.81 81 LEU A O 1
ATOM 661 N N . ILE A 1 82 ? 4.104 -6.894 -3.928 1.00 96.69 82 ILE A N 1
ATOM 662 C CA . ILE A 1 82 ? 3.253 -7.302 -2.812 1.00 96.69 82 ILE A CA 1
ATOM 663 C C . ILE A 1 82 ? 3.123 -6.127 -1.858 1.00 96.69 82 ILE A C 1
ATOM 665 O O . ILE A 1 82 ? 4.129 -5.568 -1.420 1.00 96.69 82 ILE A O 1
ATOM 669 N N . TRP A 1 83 ? 1.896 -5.824 -1.469 1.00 97.81 83 TRP A N 1
ATOM 670 C CA . TRP A 1 83 ? 1.577 -4.841 -0.449 1.00 97.81 83 TRP A CA 1
ATOM 671 C C . TRP A 1 83 ? 1.064 -5.577 0.776 1.00 97.81 83 TRP A C 1
ATOM 673 O O . TRP A 1 83 ? 0.138 -6.377 0.668 1.00 97.81 83 TRP A O 1
ATOM 683 N N . LYS A 1 84 ? 1.678 -5.334 1.935 1.00 98.12 84 LYS A N 1
ATOM 684 C CA . LYS A 1 84 ? 1.245 -5.886 3.225 1.00 98.12 84 LYS A CA 1
ATOM 685 C C . LYS A 1 84 ? 1.007 -4.740 4.188 1.00 98.12 84 LYS A C 1
ATOM 687 O O . LYS A 1 84 ? 1.917 -3.949 4.420 1.00 98.12 84 LYS A O 1
ATOM 692 N N . ILE A 1 85 ? -0.201 -4.637 4.724 1.00 98.06 85 ILE A N 1
ATOM 693 C CA . ILE A 1 85 ? -0.654 -3.478 5.491 1.00 98.06 85 ILE A CA 1
ATOM 694 C C . ILE A 1 85 ? -1.403 -3.946 6.728 1.00 98.06 85 ILE A C 1
ATOM 696 O O . ILE A 1 85 ? -2.277 -4.801 6.647 1.00 98.06 85 ILE A O 1
ATOM 700 N N . ASN A 1 86 ? -1.098 -3.322 7.858 1.00 97.44 86 ASN A N 1
ATOM 701 C CA . ASN A 1 86 ? -1.851 -3.455 9.092 1.00 97.44 86 ASN A CA 1
ATOM 702 C C . ASN A 1 86 ? -2.599 -2.143 9.343 1.00 97.44 86 ASN A C 1
ATOM 704 O O . ASN A 1 86 ? -1.975 -1.115 9.611 1.00 97.44 86 ASN A O 1
ATOM 708 N N . ALA A 1 87 ? -3.927 -2.177 9.236 1.00 95.94 87 ALA A N 1
ATOM 709 C CA . ALA A 1 87 ? -4.810 -1.039 9.478 1.00 95.94 87 ALA A CA 1
ATOM 710 C C . ALA A 1 87 ? -5.383 -1.106 10.900 1.00 95.94 87 ALA A C 1
ATOM 712 O O . ALA A 1 87 ? -6.177 -1.989 11.216 1.00 95.94 87 ALA A O 1
ATOM 713 N N . SER A 1 88 ? -4.960 -0.189 11.764 1.00 94.50 88 SER A N 1
ATOM 714 C CA . SER A 1 88 ? -5.288 -0.172 13.190 1.00 94.50 88 SER A CA 1
ATOM 715 C C . SER A 1 88 ? -6.769 0.093 13.448 1.00 94.50 88 SER A C 1
ATOM 717 O O . SER A 1 88 ? -7.323 1.068 12.940 1.00 94.50 88 SER A O 1
ATOM 719 N N . LEU A 1 89 ? -7.391 -0.737 14.295 1.00 91.38 89 LEU A N 1
ATOM 720 C CA . LEU A 1 89 ? -8.789 -0.577 14.719 1.00 91.38 89 LEU A CA 1
ATOM 721 C C . LEU A 1 89 ? -8.994 0.600 15.679 1.00 91.38 89 LEU A C 1
ATOM 723 O O . LEU A 1 89 ? -10.136 0.962 15.944 1.00 91.38 89 LEU A O 1
ATOM 727 N N . THR A 1 90 ? -7.920 1.178 16.222 1.00 88.88 90 THR A N 1
ATOM 728 C CA . THR A 1 90 ? -8.014 2.116 17.349 1.00 88.88 90 THR A CA 1
ATOM 729 C C . THR A 1 90 ? -7.581 3.539 17.025 1.00 88.88 90 THR A C 1
ATOM 731 O O . THR A 1 90 ? -8.004 4.449 17.727 1.00 88.88 90 THR A O 1
ATOM 734 N N . ASP A 1 91 ? -6.746 3.762 16.005 1.00 87.00 91 ASP A N 1
ATOM 735 C CA . ASP A 1 91 ? -6.101 5.074 15.812 1.00 87.00 91 ASP A CA 1
ATOM 736 C C . ASP A 1 91 ? -6.108 5.614 14.372 1.00 87.00 91 ASP A C 1
ATOM 738 O O . ASP A 1 91 ? -5.318 6.496 14.044 1.00 87.00 91 ASP A O 1
ATOM 742 N N . LY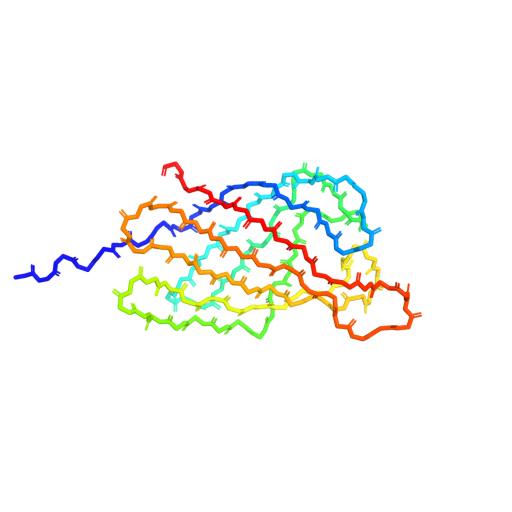S A 1 92 ? -7.023 5.141 13.509 1.00 91.06 92 LYS A N 1
ATOM 743 C CA . LYS A 1 92 ? -7.171 5.594 12.103 1.00 91.06 92 LYS A CA 1
ATOM 744 C C . LYS A 1 92 ? -5.866 5.562 11.285 1.00 91.06 92 LYS A C 1
ATOM 746 O O . LYS A 1 92 ? -5.781 6.171 10.213 1.00 91.06 92 LYS A O 1
ATOM 751 N N . THR A 1 93 ? -4.848 4.841 11.749 1.00 95.38 93 THR A N 1
ATOM 752 C CA . THR A 1 93 ? -3.580 4.693 11.041 1.00 95.38 93 THR A CA 1
ATOM 753 C C . THR A 1 93 ? -3.485 3.337 10.362 1.00 95.38 93 THR A C 1
ATOM 755 O O . THR A 1 93 ? -4.138 2.365 10.747 1.00 95.38 93 THR A O 1
ATOM 758 N N . ALA A 1 94 ? -2.655 3.271 9.331 1.00 96.56 94 ALA A N 1
ATOM 759 C CA . ALA A 1 94 ? -2.198 2.011 8.782 1.00 96.56 94 ALA A CA 1
ATOM 760 C C . ALA A 1 94 ? -0.693 2.084 8.533 1.00 96.56 94 ALA A C 1
ATOM 762 O O . ALA A 1 94 ? -0.158 3.135 8.186 1.00 96.56 94 ALA A O 1
ATOM 763 N N . ALA A 1 95 ? 0.005 0.974 8.713 1.00 97.56 95 ALA A N 1
ATOM 764 C CA . ALA A 1 95 ? 1.420 0.864 8.388 1.00 97.56 95 ALA A CA 1
ATOM 765 C C . ALA A 1 95 ? 1.637 -0.383 7.549 1.00 97.56 95 ALA A C 1
ATOM 767 O O . ALA A 1 95 ? 0.940 -1.384 7.722 1.00 97.56 95 ALA A O 1
ATOM 768 N N . GLY A 1 96 ? 2.588 -0.324 6.631 1.00 97.75 96 GLY A N 1
ATOM 769 C CA . GLY A 1 96 ? 2.799 -1.424 5.715 1.00 97.75 96 GLY A CA 1
ATOM 770 C C . GLY A 1 96 ? 4.155 -1.406 5.056 1.00 97.75 96 GLY A C 1
ATOM 771 O O . GLY A 1 96 ? 4.967 -0.501 5.256 1.00 97.75 96 GLY A O 1
ATOM 772 N N . VAL A 1 97 ? 4.372 -2.442 4.262 1.00 98.12 97 VAL A N 1
ATOM 773 C CA . VAL A 1 97 ? 5.547 -2.607 3.422 1.00 98.12 97 VAL A CA 1
ATOM 774 C C . VAL A 1 97 ? 5.114 -2.948 2.006 1.00 98.12 97 VAL A C 1
ATOM 776 O O . VAL A 1 97 ? 4.134 -3.669 1.792 1.00 98.12 97 VAL A O 1
ATOM 779 N N . VAL A 1 98 ? 5.857 -2.420 1.040 1.00 97.38 98 VAL A N 1
ATOM 780 C CA . VAL A 1 98 ? 5.793 -2.831 -0.360 1.00 97.38 98 VAL A CA 1
ATOM 781 C C . VAL A 1 98 ? 7.061 -3.601 -0.700 1.00 97.38 98 VAL A C 1
ATOM 783 O O . VAL A 1 98 ? 8.171 -3.168 -0.384 1.00 97.38 98 VAL A O 1
ATOM 786 N N . ILE A 1 99 ? 6.889 -4.768 -1.311 1.00 96.25 99 ILE A N 1
ATOM 787 C CA . ILE A 1 99 ? 7.961 -5.726 -1.581 1.00 96.25 99 ILE A CA 1
ATOM 788 C C . ILE A 1 99 ? 7.947 -6.045 -3.069 1.00 96.25 99 ILE A C 1
ATOM 790 O O . ILE A 1 99 ? 6.913 -6.449 -3.603 1.00 96.25 99 ILE A O 1
ATOM 794 N N . ALA A 1 100 ? 9.0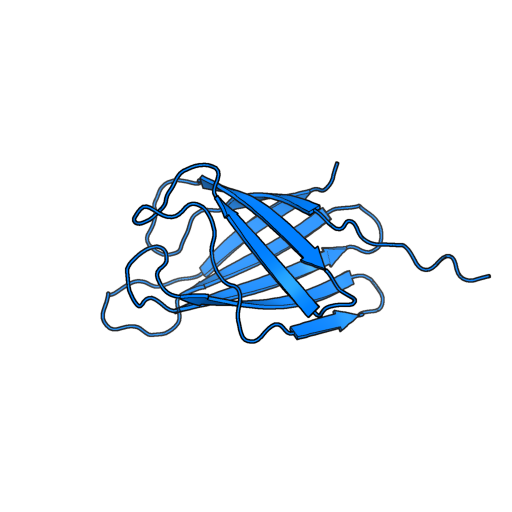95 -5.917 -3.730 1.00 93.62 100 ALA A N 1
ATOM 795 C CA . ALA A 1 100 ? 9.261 -6.455 -5.074 1.00 93.62 100 ALA A CA 1
ATOM 796 C C . ALA A 1 100 ? 9.523 -7.964 -4.997 1.00 93.62 100 ALA A C 1
ATOM 798 O O . ALA A 1 100 ? 10.459 -8.397 -4.321 1.00 93.62 100 ALA A O 1
ATOM 799 N N . ARG A 1 101 ? 8.700 -8.766 -5.685 1.00 82.31 101 ARG A N 1
ATOM 800 C CA . ARG A 1 101 ? 9.010 -10.188 -5.904 1.00 82.31 101 ARG A CA 1
ATOM 801 C C . ARG A 1 101 ? 10.172 -10.328 -6.882 1.00 82.31 101 ARG A C 1
ATOM 803 O O . ARG A 1 101 ? 10.534 -9.374 -7.567 1.00 82.31 101 ARG A O 1
ATOM 810 N N . GLU A 1 102 ? 10.735 -11.529 -6.956 1.00 78.31 102 GLU A N 1
ATOM 811 C CA . GLU A 1 102 ? 11.716 -11.878 -7.980 1.00 78.31 102 GLU A CA 1
ATOM 812 C C . GLU A 1 102 ? 11.185 -11.526 -9.380 1.00 78.31 102 GLU A C 1
ATOM 814 O O . GLU A 1 102 ? 10.044 -11.837 -9.722 1.00 78.31 102 GLU A O 1
ATOM 819 N N . ASN A 1 103 ? 11.991 -10.793 -10.148 1.00 84.12 103 ASN A N 1
ATOM 820 C CA . ASN A 1 103 ? 11.664 -10.325 -11.491 1.00 84.12 103 ASN A CA 1
ATOM 821 C C . ASN A 1 103 ? 12.936 -10.198 -12.337 1.00 84.12 103 ASN A C 1
ATOM 823 O O . ASN A 1 103 ? 14.038 -10.029 -11.816 1.00 84.12 103 ASN A O 1
ATOM 827 N N . ASP A 1 104 ? 12.755 -10.212 -13.654 1.00 81.44 104 ASP A N 1
ATOM 828 C CA . ASP A 1 104 ? 13.808 -10.062 -14.663 1.00 81.44 104 ASP A CA 1
ATOM 829 C C . ASP A 1 104 ? 14.294 -8.607 -14.827 1.00 81.44 104 ASP A C 1
ATOM 831 O O . ASP A 1 104 ? 15.267 -8.350 -15.533 1.00 81.44 104 ASP A O 1
ATOM 835 N N . LYS A 1 105 ? 13.635 -7.633 -14.179 1.00 80.31 105 LYS A N 1
ATOM 836 C CA . LYS A 1 105 ? 13.921 -6.191 -14.309 1.00 80.31 105 LYS A CA 1
ATOM 837 C C . LYS A 1 105 ? 14.886 -5.648 -13.256 1.00 80.31 105 LYS A C 1
ATOM 839 O O . LYS A 1 105 ? 15.128 -4.438 -13.216 1.00 80.31 105 LYS A O 1
ATOM 844 N N . GLY A 1 106 ? 15.419 -6.509 -12.387 1.00 79.38 106 GLY A N 1
ATOM 845 C CA . GLY A 1 106 ? 16.355 -6.121 -11.329 1.00 79.38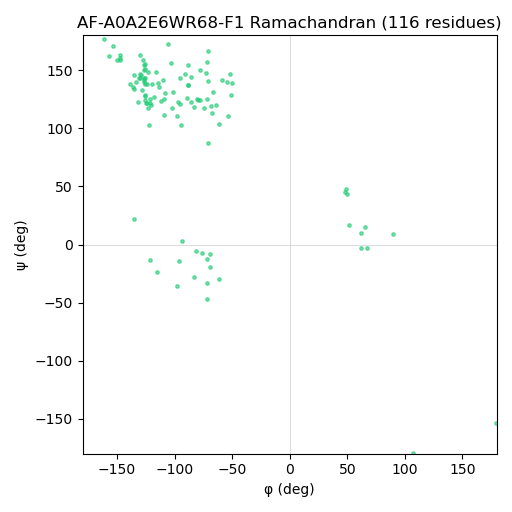 106 GLY A CA 1
ATOM 846 C C . GLY A 1 106 ? 15.747 -5.211 -10.253 1.00 79.38 106 GLY A C 1
ATOM 847 O O . GLY A 1 106 ? 16.487 -4.589 -9.487 1.00 79.38 106 GLY A O 1
ATOM 848 N N . VAL A 1 107 ? 14.415 -5.107 -10.180 1.00 82.38 107 VAL A N 1
ATOM 849 C CA . VAL A 1 107 ? 13.731 -4.365 -9.114 1.00 82.38 107 VAL A CA 1
ATOM 850 C C . VAL A 1 107 ? 13.725 -5.231 -7.861 1.00 82.38 107 VAL A C 1
ATOM 852 O O . VAL A 1 107 ? 13.269 -6.368 -7.901 1.00 82.38 107 VAL A O 1
ATOM 855 N N . LYS A 1 108 ? 14.250 -4.734 -6.741 1.00 85.69 108 LYS A N 1
ATOM 856 C CA . LYS A 1 108 ? 14.372 -5.539 -5.520 1.00 85.69 108 LYS A CA 1
ATOM 857 C C . LYS A 1 108 ? 14.232 -4.707 -4.258 1.00 85.69 108 LYS A C 1
ATOM 859 O O . LYS A 1 108 ? 14.489 -3.503 -4.248 1.00 85.69 108 LYS A O 1
ATOM 864 N N . GLY A 1 109 ? 13.894 -5.398 -3.177 1.00 89.25 109 GLY A N 1
ATOM 865 C CA . GLY A 1 109 ? 13.875 -4.850 -1.830 1.00 89.25 109 GLY A CA 1
ATOM 866 C C . GLY A 1 109 ? 12.476 -4.611 -1.283 1.00 89.25 109 GLY A C 1
ATOM 867 O O . GLY A 1 109 ? 11.458 -4.879 -1.924 1.00 89.25 109 GLY A O 1
ATOM 868 N N . GLU A 1 110 ? 12.477 -4.103 -0.059 1.00 94.81 110 GLU A N 1
ATOM 869 C CA . GLU A 1 110 ? 11.302 -3.819 0.747 1.00 94.81 110 GLU A CA 1
ATOM 870 C C . GLU A 1 110 ? 11.346 -2.357 1.189 1.00 94.81 110 GLU A C 1
ATOM 872 O O . GLU A 1 110 ? 12.408 -1.832 1.545 1.00 94.81 110 GLU A O 1
ATOM 877 N N . LYS A 1 111 ? 10.196 -1.684 1.141 1.00 96.75 111 LYS A N 1
ATOM 878 C CA . LYS A 1 111 ? 10.060 -0.291 1.565 1.00 96.75 111 LYS A CA 1
ATOM 879 C C . LYS A 1 111 ? 8.851 -0.139 2.475 1.00 96.75 111 LYS A C 1
ATOM 881 O O . LYS A 1 111 ? 7.731 -0.468 2.091 1.00 96.75 111 LYS A O 1
ATOM 886 N N . GLY A 1 112 ? 9.095 0.362 3.682 1.00 97.31 112 GLY A N 1
ATOM 887 C CA . GLY A 1 112 ? 8.047 0.678 4.645 1.00 97.31 112 GLY A CA 1
ATOM 888 C C . GLY A 1 112 ? 7.346 1.996 4.328 1.00 97.31 112 GLY A C 1
ATOM 889 O O . GLY A 1 112 ? 7.948 2.921 3.782 1.00 97.31 112 GLY A O 1
ATOM 890 N N . PHE A 1 113 ? 6.077 2.089 4.705 1.00 97.88 113 PHE A N 1
ATOM 891 C CA . PHE A 1 113 ? 5.283 3.309 4.625 1.00 97.88 113 PHE A CA 1
ATOM 892 C C . PHE A 1 113 ? 4.267 3.383 5.769 1.00 97.88 113 PHE A C 1
ATOM 894 O O . PHE A 1 113 ? 3.905 2.380 6.390 1.00 97.88 113 PHE A O 1
ATOM 901 N N . LYS A 1 114 ? 3.784 4.600 6.028 1.00 97.62 114 LYS A N 1
ATOM 902 C CA . LYS A 1 114 ? 2.711 4.880 6.983 1.00 97.62 114 LYS A CA 1
ATOM 903 C C . LYS A 1 114 ? 1.613 5.673 6.293 1.00 97.62 114 LYS A C 1
ATOM 905 O O . LYS A 1 114 ? 1.895 6.569 5.499 1.00 97.62 114 LYS A O 1
ATOM 910 N N . LEU A 1 115 ? 0.379 5.344 6.639 1.00 97.38 115 LEU A N 1
ATOM 911 C CA . LEU A 1 115 ? -0.829 5.981 6.163 1.00 97.38 115 LEU A CA 1
ATOM 912 C C . LEU A 1 115 ? -1.699 6.449 7.323 1.00 97.38 115 LEU A C 1
ATOM 914 O O . LEU A 1 115 ? -1.674 5.895 8.425 1.00 97.38 115 LEU A O 1
ATOM 918 N N . THR A 1 116 ? -2.518 7.446 7.033 1.00 97.00 116 THR A N 1
ATOM 919 C CA . THR A 1 116 ? -3.499 8.006 7.959 1.00 97.00 116 THR A CA 1
ATOM 920 C C . THR A 1 116 ? -4.797 8.285 7.220 1.00 97.00 116 THR A C 1
ATOM 922 O O . THR A 1 116 ? -4.762 8.804 6.102 1.00 97.00 116 THR A O 1
ATOM 925 N N . SER A 1 117 ? -5.927 7.975 7.847 1.00 92.75 117 SER A N 1
ATOM 926 C CA . SER A 1 117 ? -7.223 8.530 7.454 1.00 92.75 117 SER A CA 1
ATOM 927 C C . SER A 1 117 ? -7.428 9.874 8.138 1.00 92.75 117 SER A C 1
ATOM 929 O O . SER A 1 117 ? -7.039 10.039 9.297 1.00 92.75 117 SER A O 1
ATOM 931 N N . LYS A 1 118 ? -8.075 10.810 7.442 1.00 73.62 118 LYS A N 1
ATOM 932 C CA . LYS A 1 118 ? -8.648 11.996 8.089 1.00 73.62 118 LYS A CA 1
ATOM 933 C C . LYS A 1 118 ? -9.867 11.606 8.946 1.00 73.62 118 LYS A C 1
ATOM 935 O O . LYS A 1 118 ? -10.428 10.496 8.770 1.00 73.62 118 LYS A O 1
#

Mean predicted aligned error: 4.7 Å

pLDDT: mean 89.77, std 10.55, range [39.25, 98.12]

Secondary structure (DSSP, 8-state):
-----PPPSEEEEEEEPTT--SEEEEEEEEETTTTEEEEEEEEEETTEEEEE-EEEEEEE-SSEEEEEEEEESSSSTT-EEEEEEEEESSSSEEEEEEEEPS-TT----EEEEEEE--

Nearest PDB structures (foldseek):
  5wzn-assembly2_B  TM=4.667E-01  e=4.122E-01  Bifidobacterium bifidum
  5wzn-assembly1_A  TM=4.517E-01  e=5.042E-01  Bifidobacterium bifidum
  5wzq-assembly1_A  TM=4.513E-01  e=1.073E+00  Bifidobacterium bifidum
  5wzp-assembly2_B  TM=4.511E-01  e=1.187E+00  Bifidobacterium bifidum
  5wzq-assembly2_B  TM=4.617E-01  e=2.173E+00  Bifidobacterium bifidum

Solvent-accessible surface area (backbone atoms only — not comparable to full-atom values): 6476 Å² total; per-residue (Å²): 132,84,80,74,63,79,66,74,48,51,33,38,39,47,41,38,54,45,78,51,89,62,68,43,48,34,38,40,39,48,42,75,88,79,62,44,54,45,42,36,40,80,58,63,53,89,87,36,36,68,45,74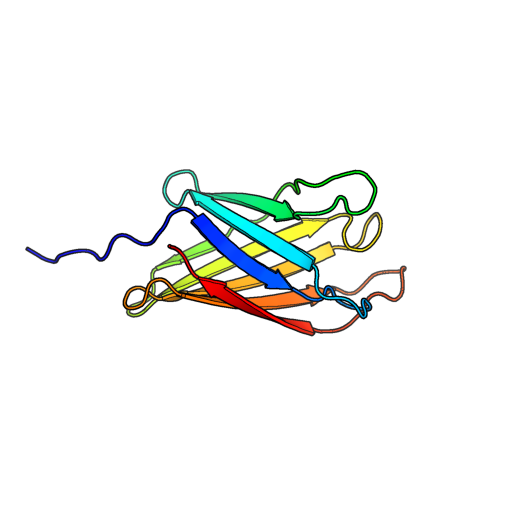,56,38,84,65,44,79,44,86,52,98,63,26,36,42,36,35,34,31,39,68,38,50,88,43,81,82,30,49,28,40,39,43,36,42,35,36,53,83,72,53,32,30,40,34,38,38,32,40,46,94,57,94,81,75,48,46,49,72,26,69,36,54,33,40,38,134

=== Feature glossary ===
Key to the feature types in this record:

pLDDT. pLDDT is the predicted lDDT-Cα score: AlphaFold's confidence that the local environment of each residue (all inter-atomic distances within 15 Å) is correctly placed. It is a per-residue number between 0 and 100, with higher meaning more reliable.

Radius of gyration, Cα contacts, bounding box. The geometric summary reports three shape descriptors. Rg (radius of gyration) measures how spread out the Cα atoms are about their centre of mass; compact globular proteins have small Rg, elongated or unfolded ones large. Cα contacts (<8 Å, |i−j|>4) count long-range residue pairs in spatial proximity — high for tightly packed folds, near zero for rods or random coil. The bounding-box extents give the protein's footprint along x, y, z in Å.

Backbone torsions (φ/ψ). Backbone dihedral angles. Every residue except chain termini has a φ (preceding-C → N → Cα → C) and a ψ (N → Cα → C → next-N). They are reported in degrees following the IUPAC sign convention. Secondary structure is essentially a statement about which (φ, ψ) basin each residue occupies.

Contact-map, Ramachandran, and PAE plots. Plot images: a contact map (which residues are close in 3D, as an N×N binary image), a Ramachandran scatter (backbone torsion angles, revealing secondary-structure composition at a glance), and — for AlphaFold structures — a PAE heatmap (pairwise prediction confidence).

Predicted aligned error. Predicted Aligned Error (PAE) is an AlphaFold confidence matrix: entry (i, j) is the expected error in the position of residue j, in ångströms, when the prediction is superimposed on the true structure at residue i. Low PAE within a block of residues means that block is internally rigid and well-predicted; high PAE between two blocks means their relative placement is uncertain even if each block individually is confident.

Secondary structure (3-state, P-SEA). Three-state secondary structure (P-SEA) collapses the eight DSSP classes into helix (a), strand (b), and coil (c). P-SEA assigns these from Cα geometry alone — distances and angles — without requiring backbone oxygens, so it works on any Cα trace.

Solvent-accessible surface area. Solvent-accessible surface area (SASA) is the area in Å² traced out by the centre of a 1.4 Å probe sphere (a water molecule) rolled over the protein's van der Waals surface (Shrake–Rupley / Lee–Richards construction). Buried residues have near-zero SASA; fully exposed residues can exceed 200 Å². The total SASA scales roughly with the number of surface residues.

Foldseek 3Di. The Foldseek 3Di string encodes local tertiary geometry as a 20-letter alphabet — one character per residue — derived from the relative positions of nearby Cα atoms. Unlike the amino-acid sequence, 3Di is a direct function of the 3D structure, so two proteins with the same fold have similar 3Di strings even at low sequence identity.

B-factor. For experimental (PDB) structures, the B-factor (temperature factor) quantifies the positional spread of each atom in the crystal — a combination of thermal vibration and static disorder — in units of Å². High B-factors mark flexible loops or poorly resolved regions; low B-factors mark the rigid, well-ordered core.

mmCIF coordinates. The mmCIF block holds the 3D Cartesian coordinates of each backbone atom (N, Cα, C, O) in ångströms. mmCIF is the PDB's canonical archive format — a tagged-loop text representation of the atomic model.

InterPro / GO / CATH / organism. Functional annotations link the protein to curated databases. InterPro entries identify conserved domains and families by matching the sequence against member-database signatures (Pfam, PROSITE, CDD, …). Gene Ontology (GO) terms describe molecular function, biological process, and cellular component in a controlled vocabulary. CATH places the structure in a hierarchical fold classification (Class/Architecture/Topology/Homologous-superfamily). The organism is the source species.

Rendered structure images. Structure images are PyMOL renders from six orthogonal camera directions. Cartoon representation draws helices as coils and strands as arrows; sticks shows the backbone as bonds; surface shows the solvent-excluded envelope. Rainbow coloring maps sequence position to hue (blue→red, N→C); chain coloring assigns a distinct color per polypeptide.

Sequence. This is the polypeptide sequence — one letter per residue, N-terminus first. Length ranges from a few dozen residues for small domains to over a thousand for large multi-domain proteins.

Secondary structure (8-state, DSSP). The SS8 string is DSSP's per-residue secondary-structure call. α-helix (H) means an i→i+4 H-bond ladder; β-strand (E) means the residue participates in a β-sheet; 3₁₀ (G) and π (I) are tighter and wider helices; T/S are turns/bends; '-' is loop.

Nearest PDB structures. Structural nearest neighbors (via Foldseek easy-search vs the PDB). Reported per hit: target PDB id, E-value, and alignment TM-score. A TM-score above ~0.5 is the conventional threshold for 'same fold'.